Protein AF-A0A2K4G0H2-F1 (afdb_monomer_lite)

Secondary structure (DSSP, 8-state):
-HHHHHHHHHHHHHHHHHHHHHHHTTT-----STTHHHHHHHHHHHHHHHHHHHHHHHHHHHHT-

Sequence (65 aa):
METLIEVVFRVICYRVGYWVLKAMTLGRFTGKSSYWPEVTCTLGALVLLSPIITIIALKLVESAR

pLDDT: mean 80.71, std 8.09, range [59.5, 91.5]

Structure (mmCIF, N/CA/C/O backbone):
data_AF-A0A2K4G0H2-F1
#
_entry.id   AF-A0A2K4G0H2-F1
#
loop_
_atom_site.group_PDB
_atom_site.id
_atom_site.type_symbol
_atom_site.label_atom_id
_atom_site.label_alt_id
_atom_site.label_comp_id
_atom_site.label_asym_id
_atom_site.label_entity_id
_atom_site.label_seq_id
_atom_site.pdbx_PDB_ins_code
_atom_site.Cartn_x
_atom_site.Cartn_y
_atom_site.Cartn_z
_atom_site.occupancy
_atom_site.B_iso_or_equiv
_atom_site.auth_seq_id
_atom_site.auth_comp_id
_atom_site.auth_asym_id
_atom_site.auth_atom_id
_atom_site.pdbx_PDB_model_num
ATOM 1 N N . MET A 1 1 ? -7.909 -21.235 -2.239 1.00 59.50 1 MET A N 1
ATOM 2 C CA . MET A 1 1 ? -8.512 -19.935 -1.855 1.00 59.50 1 MET A CA 1
ATOM 3 C C . MET A 1 1 ? -7.451 -18.950 -1.379 1.00 59.50 1 MET A C 1
ATOM 5 O O . MET A 1 1 ? -7.492 -17.808 -1.809 1.00 59.50 1 MET A O 1
ATOM 9 N N . GLU A 1 2 ? -6.468 -19.384 -0.589 1.00 69.88 2 GLU A N 1
ATOM 10 C CA . GLU A 1 2 ? -5.387 -18.529 -0.060 1.00 69.88 2 GLU A CA 1
ATOM 11 C C . GLU A 1 2 ? -4.525 -17.864 -1.148 1.00 69.88 2 GLU A C 1
ATOM 13 O O . GLU A 1 2 ? -4.315 -16.657 -1.118 1.00 69.88 2 GLU A O 1
ATOM 18 N N . THR A 1 3 ? -4.140 -18.608 -2.188 1.00 73.44 3 THR A N 1
ATOM 19 C CA . THR A 1 3 ? -3.364 -18.081 -3.327 1.00 73.44 3 THR A CA 1
ATOM 20 C C . THR A 1 3 ? -4.114 -17.027 -4.144 1.00 73.44 3 THR A C 1
ATOM 22 O O . THR A 1 3 ? -3.524 -16.067 -4.628 1.00 73.44 3 THR A O 1
ATOM 25 N N . LEU A 1 4 ? -5.433 -17.176 -4.283 1.00 78.62 4 LEU A N 1
ATOM 26 C CA . LEU A 1 4 ? -6.285 -16.216 -4.989 1.00 78.62 4 LEU A CA 1
ATOM 27 C C . LEU A 1 4 ? -6.375 -14.892 -4.226 1.00 78.62 4 LEU A C 1
ATOM 29 O O . LEU A 1 4 ? -6.273 -13.827 -4.829 1.00 78.62 4 LEU A O 1
ATOM 33 N N . ILE A 1 5 ? -6.519 -14.964 -2.902 1.00 78.69 5 ILE A N 1
ATOM 34 C CA . ILE A 1 5 ? -6.562 -13.787 -2.029 1.00 78.69 5 ILE A CA 1
ATOM 35 C C . ILE A 1 5 ? -5.224 -13.047 -2.080 1.00 78.69 5 ILE A C 1
ATOM 37 O O . ILE A 1 5 ? -5.216 -11.830 -2.241 1.00 78.69 5 ILE A O 1
ATOM 41 N N . GLU A 1 6 ? -4.102 -13.764 -2.025 1.00 80.00 6 GLU A N 1
ATOM 42 C CA . GLU A 1 6 ? -2.769 -13.162 -2.088 1.00 80.00 6 GLU A CA 1
ATOM 43 C C . GLU A 1 6 ? -2.519 -12.432 -3.418 1.00 80.00 6 GLU A C 1
ATOM 45 O O . GLU A 1 6 ? -2.034 -11.296 -3.432 1.00 80.00 6 GLU A O 1
ATOM 50 N N . VAL A 1 7 ? -2.912 -13.041 -4.541 1.00 82.12 7 VAL A N 1
ATOM 51 C CA . VAL A 1 7 ? -2.789 -12.424 -5.870 1.00 82.12 7 VAL A CA 1
ATOM 52 C C . VAL A 1 7 ? -3.669 -11.180 -5.974 1.00 82.12 7 VAL A C 1
ATOM 54 O O . VAL A 1 7 ? -3.196 -10.132 -6.416 1.00 82.12 7 VAL A O 1
ATOM 57 N N . VAL A 1 8 ? -4.926 -11.257 -5.531 1.00 84.50 8 VAL A N 1
ATOM 58 C CA . VAL A 1 8 ? -5.845 -10.108 -5.541 1.00 84.50 8 VAL A CA 1
ATOM 59 C C . VAL A 1 8 ? -5.300 -8.976 -4.671 1.00 84.50 8 VAL A C 1
ATOM 61 O O . VAL A 1 8 ? -5.284 -7.822 -5.103 1.00 84.50 8 VAL A O 1
ATOM 64 N N . PHE A 1 9 ? -4.782 -9.293 -3.485 1.00 83.25 9 PHE A N 1
ATOM 65 C CA . PHE A 1 9 ? -4.219 -8.302 -2.575 1.00 83.25 9 PHE A CA 1
ATOM 66 C C . PHE A 1 9 ? -2.967 -7.640 -3.158 1.00 83.25 9 PHE A C 1
ATOM 68 O O . PHE A 1 9 ? -2.862 -6.413 -3.146 1.00 83.25 9 PHE A O 1
ATOM 75 N N . ARG A 1 10 ? -2.056 -8.415 -3.765 1.00 83.62 10 ARG A N 1
ATOM 76 C CA . ARG A 1 10 ? -0.895 -7.874 -4.496 1.00 83.62 10 ARG A CA 1
ATOM 77 C C . ARG A 1 10 ? -1.316 -6.935 -5.618 1.00 83.62 10 ARG A C 1
ATOM 79 O O . ARG A 1 10 ? -0.729 -5.864 -5.758 1.00 83.62 10 ARG A O 1
ATOM 86 N N . VAL A 1 11 ? -2.328 -7.303 -6.402 1.00 85.00 11 VAL A N 1
ATOM 87 C CA . VAL A 1 11 ? -2.826 -6.466 -7.504 1.00 85.00 11 VAL A CA 1
ATOM 88 C C . VAL A 1 11 ? -3.401 -5.154 -6.975 1.00 85.00 11 VAL A C 1
ATOM 90 O O . VAL A 1 11 ? -3.104 -4.092 -7.525 1.00 85.00 11 VAL A O 1
ATOM 93 N N . ILE A 1 12 ? -4.187 -5.204 -5.898 1.00 85.88 12 ILE A N 1
ATOM 94 C CA . ILE A 1 12 ? -4.767 -4.009 -5.275 1.00 85.88 12 ILE A CA 1
ATOM 95 C C . ILE A 1 12 ? -3.660 -3.116 -4.707 1.00 85.88 12 ILE A C 1
ATOM 97 O O . ILE A 1 12 ? -3.604 -1.937 -5.059 1.00 85.88 12 ILE A O 1
ATOM 101 N N . CYS A 1 13 ? -2.742 -3.664 -3.908 1.00 85.56 13 CYS A N 1
ATOM 102 C CA . CYS A 1 13 ? -1.610 -2.922 -3.351 1.00 85.56 13 CYS A CA 1
ATOM 103 C C . CYS A 1 13 ? -0.764 -2.277 -4.450 1.00 85.56 13 CYS A C 1
ATOM 105 O O . CYS A 1 13 ? -0.471 -1.084 -4.388 1.00 85.56 13 CYS A O 1
ATOM 107 N N . TYR A 1 14 ? -0.421 -3.027 -5.496 1.00 84.38 14 TYR A N 1
ATOM 108 C CA . TYR A 1 14 ? 0.352 -2.500 -6.614 1.00 84.38 14 TYR A CA 1
ATOM 109 C C . TYR A 1 14 ? -0.385 -1.361 -7.326 1.00 84.38 14 TYR A C 1
ATOM 111 O O . TYR A 1 14 ? 0.202 -0.316 -7.603 1.00 84.38 14 TYR A O 1
ATOM 119 N N . ARG A 1 15 ? -1.686 -1.524 -7.591 1.00 84.94 15 ARG A N 1
ATOM 120 C CA . ARG A 1 15 ? -2.495 -0.511 -8.278 1.00 84.94 15 ARG A CA 1
ATOM 121 C C . ARG A 1 15 ? -2.621 0.763 -7.448 1.00 84.94 15 ARG A C 1
ATOM 123 O O . ARG A 1 15 ? -2.432 1.847 -7.994 1.00 84.94 15 ARG A O 1
ATOM 130 N N . VAL A 1 16 ? -2.892 0.642 -6.149 1.00 86.12 16 VAL A N 1
ATOM 131 C CA . VAL A 1 16 ? -2.978 1.785 -5.227 1.00 86.12 16 VAL A CA 1
ATOM 132 C C . VAL A 1 16 ? -1.628 2.493 -5.134 1.00 86.12 16 VAL A C 1
ATOM 134 O O . VAL A 1 16 ? -1.553 3.701 -5.351 1.00 86.12 16 VAL A O 1
ATOM 137 N N . GLY A 1 17 ? -0.544 1.755 -4.900 1.00 84.94 17 GLY A N 1
ATOM 138 C CA . GLY A 1 17 ? 0.788 2.344 -4.795 1.00 84.94 17 GLY A CA 1
ATOM 139 C C . GLY A 1 17 ? 1.279 2.984 -6.091 1.00 84.94 17 GLY A C 1
ATOM 140 O O . GLY A 1 17 ? 1.892 4.049 -6.054 1.00 84.94 17 GLY A O 1
ATOM 141 N N . TYR A 1 18 ? 0.954 2.398 -7.246 1.00 84.88 18 TYR A N 1
ATOM 142 C CA . TYR A 1 18 ? 1.242 2.997 -8.549 1.00 84.88 18 TYR A CA 1
ATOM 143 C C . TYR A 1 18 ? 0.497 4.320 -8.740 1.00 84.88 18 TYR A C 1
ATOM 145 O O . TYR A 1 18 ? 1.093 5.296 -9.188 1.00 84.88 18 TYR A O 1
ATOM 153 N N . TRP A 1 19 ? -0.783 4.383 -8.364 1.00 84.75 19 TRP A N 1
ATOM 154 C CA . TRP A 1 19 ? -1.559 5.624 -8.405 1.00 84.75 19 TRP A CA 1
ATOM 155 C C . TRP A 1 19 ? -0.970 6.704 -7.500 1.00 84.75 19 TRP A C 1
ATOM 157 O O . TRP A 1 19 ? -0.835 7.847 -7.932 1.00 84.75 19 TRP A O 1
ATOM 167 N N . VAL A 1 20 ? -0.561 6.341 -6.285 1.00 83.44 20 VAL A N 1
ATOM 168 C CA . VAL A 1 20 ? 0.057 7.273 -5.332 1.00 83.44 20 VAL A CA 1
ATOM 169 C C . VAL A 1 20 ? 1.392 7.795 -5.856 1.00 83.44 20 VAL A C 1
ATOM 171 O O . VAL A 1 20 ? 1.608 9.005 -5.875 1.00 83.44 20 VAL A O 1
ATOM 174 N N . LEU A 1 21 ? 2.259 6.922 -6.372 1.00 83.69 21 LEU A N 1
ATOM 175 C CA . LEU A 1 21 ? 3.527 7.342 -6.973 1.00 83.69 21 LEU A CA 1
ATOM 176 C C . LEU A 1 21 ? 3.318 8.196 -8.222 1.00 83.69 21 LEU A C 1
ATOM 178 O O . LEU A 1 21 ? 4.008 9.198 -8.411 1.00 83.69 21 LEU A O 1
ATOM 182 N N . LYS A 1 22 ? 2.344 7.847 -9.063 1.00 82.94 22 LYS A N 1
ATOM 183 C CA . LYS A 1 22 ? 1.988 8.640 -10.240 1.00 82.94 22 LYS A CA 1
ATOM 184 C C . LYS A 1 22 ? 1.458 10.022 -9.846 1.00 82.94 22 LYS A C 1
ATOM 186 O O . LYS A 1 22 ? 1.821 10.996 -10.498 1.00 82.94 22 LYS A O 1
ATOM 191 N N . ALA A 1 23 ? 0.669 10.120 -8.776 1.00 84.06 23 ALA A N 1
ATOM 192 C CA . ALA A 1 23 ? 0.188 11.390 -8.239 1.00 84.06 23 ALA A CA 1
ATOM 193 C C . ALA A 1 23 ? 1.335 12.239 -7.663 1.00 84.06 23 ALA A C 1
ATOM 195 O O . ALA A 1 23 ? 1.476 13.400 -8.037 1.00 84.06 23 ALA A O 1
ATOM 196 N N . MET A 1 24 ? 2.207 11.652 -6.834 1.00 82.31 24 MET A N 1
ATOM 197 C CA . MET A 1 24 ? 3.353 12.357 -6.237 1.00 82.31 24 MET A CA 1
ATOM 198 C C . MET A 1 24 ? 4.365 12.849 -7.279 1.00 82.31 24 MET A C 1
ATOM 200 O O . 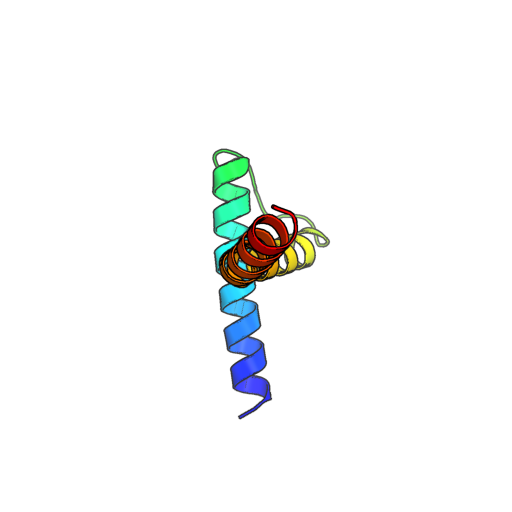MET A 1 24 ? 4.956 13.912 -7.126 1.00 82.31 24 MET A O 1
ATOM 204 N N . THR A 1 25 ? 4.565 12.089 -8.354 1.00 81.94 25 THR A N 1
ATOM 205 C CA . THR A 1 25 ? 5.520 12.427 -9.424 1.00 81.94 25 THR A CA 1
ATOM 206 C C . THR A 1 25 ? 4.897 13.215 -10.577 1.00 81.94 25 THR A C 1
ATOM 208 O O . THR A 1 25 ? 5.557 13.401 -11.604 1.00 81.94 25 THR A O 1
ATOM 211 N N . LEU A 1 26 ? 3.634 13.649 -10.448 1.00 81.31 26 LEU A N 1
ATOM 212 C CA . LEU A 1 26 ? 2.885 14.355 -11.498 1.00 81.31 26 LEU A CA 1
ATOM 213 C C . LEU A 1 26 ? 2.901 13.610 -12.848 1.00 81.31 26 LEU A C 1
ATOM 215 O O . LEU A 1 26 ? 2.999 14.209 -13.916 1.00 81.31 26 LEU A O 1
ATOM 219 N N . GLY A 1 27 ? 2.857 12.278 -12.813 1.00 75.94 27 GLY A N 1
ATOM 220 C CA . GLY A 1 27 ? 2.853 11.439 -14.011 1.00 75.94 27 GLY A CA 1
ATOM 221 C C . GLY A 1 27 ? 4.224 11.161 -14.633 1.00 75.94 27 GLY A C 1
ATOM 222 O O . GLY A 1 27 ? 4.282 10.444 -15.630 1.00 75.94 27 GLY A O 1
ATOM 223 N N . ARG A 1 28 ? 5.331 11.649 -14.053 1.00 76.12 28 ARG A N 1
ATOM 224 C CA . ARG A 1 28 ? 6.698 11.361 -14.546 1.00 76.12 28 ARG A CA 1
ATOM 225 C C . ARG A 1 28 ? 7.183 9.951 -14.204 1.00 76.12 28 ARG A C 1
ATOM 227 O O . ARG A 1 28 ? 8.240 9.528 -14.672 1.00 76.12 28 ARG A O 1
ATOM 234 N N . PHE A 1 29 ? 6.428 9.218 -13.392 1.00 74.44 29 PHE A N 1
ATOM 235 C CA . PHE A 1 29 ? 6.763 7.859 -13.014 1.00 74.44 29 PHE A CA 1
ATOM 236 C C . PHE A 1 29 ? 6.540 6.861 -14.160 1.00 74.44 29 PHE A C 1
ATOM 238 O O . PHE A 1 29 ? 5.408 6.565 -14.537 1.00 74.44 29 PHE A O 1
ATOM 245 N N . THR A 1 30 ? 7.632 6.318 -14.705 1.00 67.44 30 THR A N 1
ATOM 246 C CA . THR A 1 30 ? 7.601 5.411 -15.868 1.00 67.44 30 THR A CA 1
ATOM 247 C C . THR A 1 30 ? 7.629 3.923 -15.507 1.00 67.44 30 THR A C 1
ATOM 249 O O . THR A 1 30 ? 7.454 3.096 -16.395 1.00 67.44 30 THR A O 1
ATOM 252 N N . GLY A 1 31 ? 7.828 3.558 -14.232 1.00 65.88 31 GLY A N 1
ATOM 253 C CA . GLY A 1 31 ? 7.761 2.163 -13.763 1.00 65.88 31 GLY A CA 1
ATOM 254 C C . GLY A 1 31 ? 8.802 1.203 -14.360 1.00 65.88 31 GLY A C 1
ATOM 255 O O . GLY A 1 31 ? 8.634 -0.005 -14.254 1.00 65.88 31 GLY A O 1
ATOM 256 N N . LYS A 1 32 ? 9.866 1.709 -15.001 1.00 62.38 32 LYS A N 1
ATOM 257 C CA . LYS A 1 32 ? 10.784 0.909 -15.837 1.00 62.38 32 LYS A CA 1
ATOM 258 C C . LYS A 1 32 ? 11.895 0.150 -15.098 1.00 62.38 32 LYS A C 1
AT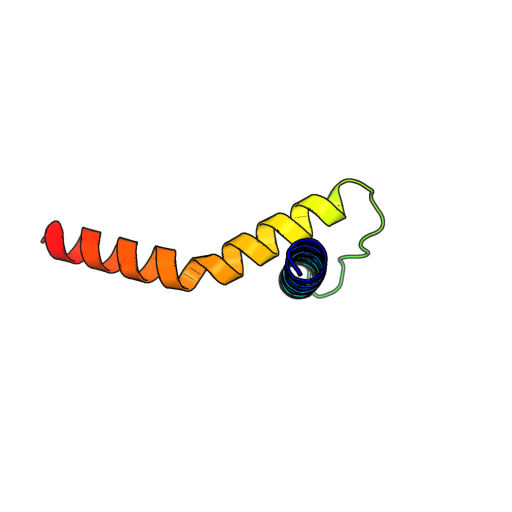OM 260 O O . LYS A 1 32 ? 12.662 -0.541 -15.757 1.00 62.38 32 LYS A O 1
ATOM 265 N N . SER A 1 33 ? 12.034 0.280 -13.778 1.00 66.38 33 SER A N 1
ATOM 266 C CA . SER A 1 33 ? 13.132 -0.371 -13.040 1.00 66.38 33 SER A CA 1
ATOM 267 C C . SER A 1 33 ? 12.621 -1.467 -12.099 1.00 66.38 33 SER A C 1
ATOM 269 O O . SER A 1 33 ? 11.597 -1.295 -11.440 1.00 66.38 33 SER A O 1
ATOM 271 N N . SER A 1 34 ? 13.350 -2.590 -12.042 1.00 64.38 34 SER A N 1
ATOM 272 C CA . SER A 1 34 ? 12.981 -3.813 -11.309 1.00 64.38 34 SER A CA 1
ATOM 273 C C . SER A 1 34 ? 12.776 -3.631 -9.803 1.00 64.38 34 SER A C 1
ATOM 275 O O . SER A 1 34 ? 12.152 -4.484 -9.187 1.00 64.38 34 SER A O 1
ATOM 277 N N . TYR A 1 35 ? 13.248 -2.530 -9.212 1.00 65.62 35 TYR A N 1
ATOM 278 C CA . TYR A 1 35 ? 13.059 -2.231 -7.786 1.00 65.62 35 TYR A CA 1
ATOM 279 C C . TYR A 1 35 ? 11.712 -1.556 -7.480 1.00 65.62 35 TYR A C 1
ATOM 281 O O . TYR A 1 35 ? 11.140 -1.684 -6.400 1.00 65.62 35 TYR A O 1
ATOM 289 N N . TRP A 1 36 ? 11.159 -0.841 -8.457 1.00 72.12 36 TRP A N 1
ATOM 290 C CA . TRP A 1 36 ? 9.907 -0.121 -8.293 1.00 72.12 36 TRP A CA 1
ATOM 291 C C . TRP A 1 36 ? 8.679 -0.968 -7.979 1.00 72.12 36 TRP A C 1
ATOM 293 O O . TRP A 1 36 ? 7.868 -0.460 -7.210 1.00 72.12 36 TRP A O 1
ATOM 303 N N . PRO A 1 37 ? 8.492 -2.196 -8.506 1.00 72.00 37 PRO A N 1
ATOM 304 C CA . PRO A 1 37 ? 7.308 -2.977 -8.181 1.00 72.00 37 PRO A CA 1
ATOM 305 C C . PRO A 1 37 ? 7.157 -3.259 -6.684 1.00 72.00 37 PRO A C 1
ATOM 307 O O . PRO A 1 37 ? 6.050 -3.128 -6.153 1.00 72.00 37 PRO A O 1
ATOM 310 N N . GLU A 1 38 ? 8.255 -3.555 -5.991 1.00 76.88 38 GLU A N 1
ATOM 311 C CA . GLU A 1 38 ? 8.251 -3.761 -4.540 1.00 76.88 38 GLU A CA 1
ATOM 312 C C . GLU A 1 38 ? 7.929 -2.468 -3.787 1.00 76.88 38 GLU A C 1
ATOM 314 O O . GLU A 1 38 ? 7.090 -2.481 -2.884 1.00 76.88 38 GLU A O 1
ATOM 319 N N . VAL A 1 39 ? 8.505 -1.341 -4.218 1.00 80.19 39 VAL A N 1
ATOM 320 C CA . VAL A 1 39 ? 8.250 -0.008 -3.641 1.00 80.19 39 VAL A CA 1
ATOM 321 C C . VAL A 1 39 ? 6.797 0.429 -3.843 1.00 80.19 39 VAL A C 1
ATOM 323 O O . VAL A 1 39 ? 6.156 0.902 -2.906 1.00 80.19 39 VAL A O 1
ATOM 326 N N . THR A 1 40 ? 6.224 0.230 -5.034 1.00 83.44 40 THR A N 1
ATOM 327 C CA . THR A 1 40 ? 4.788 0.465 -5.264 1.00 83.44 40 THR A CA 1
ATOM 328 C C . THR A 1 40 ? 3.940 -0.417 -4.361 1.00 83.44 40 THR A C 1
ATOM 330 O O . THR A 1 40 ? 2.972 0.063 -3.783 1.00 83.44 40 THR A O 1
ATOM 333 N N . CYS A 1 41 ? 4.285 -1.694 -4.199 1.00 81.62 41 CYS A N 1
ATOM 334 C CA . CYS A 1 41 ? 3.468 -2.602 -3.403 1.00 81.62 41 CYS A CA 1
ATOM 335 C C . CYS A 1 41 ? 3.515 -2.250 -1.906 1.00 81.62 41 CYS A C 1
ATOM 337 O O . CYS A 1 41 ? 2.475 -2.262 -1.247 1.00 81.62 41 CYS A O 1
ATOM 339 N N . THR A 1 42 ? 4.687 -1.877 -1.384 1.00 83.62 42 THR A N 1
ATOM 340 C CA . THR A 1 42 ? 4.851 -1.411 0.006 1.00 83.62 42 THR A CA 1
ATOM 341 C C . THR A 1 42 ? 4.152 -0.077 0.251 1.00 83.62 42 THR A C 1
ATOM 343 O O . THR A 1 42 ? 3.449 0.052 1.251 1.00 83.62 42 THR A O 1
ATOM 346 N N . LEU A 1 43 ? 4.249 0.886 -0.671 1.00 85.00 43 LEU A N 1
ATOM 347 C CA . LEU A 1 43 ? 3.497 2.146 -0.585 1.00 85.00 43 LEU A CA 1
ATOM 348 C C . LEU A 1 43 ? 1.984 1.923 -0.621 1.00 85.00 43 LEU A C 1
ATOM 350 O O . LEU A 1 43 ? 1.254 2.527 0.161 1.00 85.00 43 LEU A O 1
ATOM 354 N N . GLY A 1 44 ? 1.504 1.039 -1.495 1.00 84.19 44 GLY A N 1
ATOM 355 C CA . GLY A 1 44 ? 0.089 0.685 -1.556 1.00 84.19 44 GLY A CA 1
ATOM 356 C C . GLY A 1 44 ? -0.413 0.052 -0.261 1.00 84.19 44 GLY A C 1
ATOM 357 O O . GLY A 1 44 ? -1.460 0.449 0.246 1.00 84.19 44 GLY A O 1
ATOM 358 N N . ALA A 1 45 ? 0.359 -0.872 0.314 1.00 84.44 45 ALA A N 1
ATOM 359 C CA . ALA A 1 45 ? 0.044 -1.466 1.610 1.00 84.44 45 ALA A CA 1
ATOM 360 C C . ALA A 1 45 ? 0.038 -0.419 2.737 1.00 84.44 45 ALA A C 1
ATOM 362 O O . ALA A 1 45 ? -0.868 -0.417 3.567 1.00 84.44 45 ALA A O 1
ATOM 363 N N . LEU A 1 46 ? 0.997 0.512 2.737 1.00 86.06 46 LEU A N 1
ATOM 364 C CA . 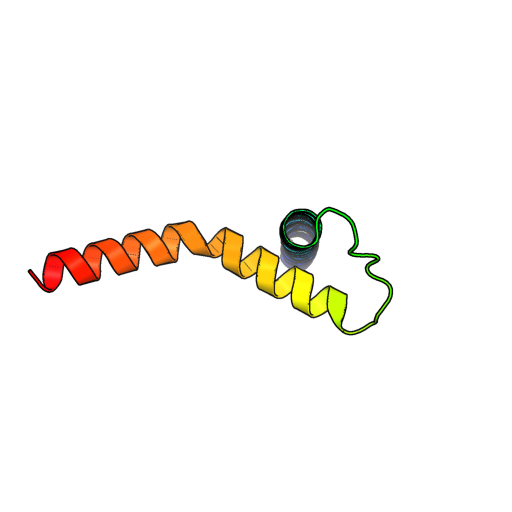LEU A 1 46 ? 1.072 1.586 3.728 1.00 86.06 46 LEU A CA 1
ATOM 365 C C . LEU A 1 46 ? -0.159 2.501 3.673 1.00 86.06 46 LEU A C 1
ATOM 367 O O . LEU A 1 46 ? -0.705 2.873 4.707 1.00 86.06 46 LEU A O 1
ATOM 371 N N . VAL A 1 47 ? -0.634 2.819 2.469 1.00 87.44 47 VAL A N 1
ATOM 372 C CA . VAL A 1 47 ? -1.839 3.635 2.259 1.00 87.44 47 VAL A CA 1
ATOM 373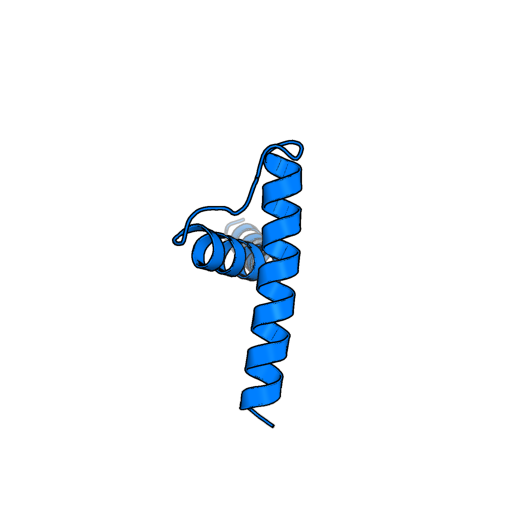 C C . VAL A 1 47 ? -3.090 2.903 2.741 1.00 87.44 47 VAL A C 1
ATOM 375 O O . VAL A 1 47 ? -3.933 3.509 3.398 1.00 87.44 47 VAL A O 1
ATOM 378 N N . LEU A 1 48 ? -3.195 1.597 2.482 1.00 85.31 48 LEU A N 1
ATOM 379 C CA . LEU A 1 48 ? -4.299 0.773 2.988 1.00 85.31 48 LEU A CA 1
ATOM 380 C C . LEU A 1 48 ? -4.290 0.658 4.521 1.00 85.31 48 LEU A C 1
ATOM 382 O O . LEU A 1 48 ? -5.353 0.600 5.134 1.00 85.31 48 LEU A O 1
ATOM 386 N N . LEU A 1 49 ? -3.108 0.662 5.144 1.00 87.19 49 LEU A N 1
ATOM 387 C CA . LEU A 1 49 ? -2.945 0.636 6.602 1.00 87.19 49 LEU A CA 1
ATOM 388 C C . LEU A 1 49 ? -3.074 2.018 7.258 1.00 87.19 49 LEU A C 1
ATOM 390 O O . LEU A 1 49 ? -3.341 2.095 8.458 1.00 87.19 49 LEU A O 1
ATOM 394 N N . SER A 1 50 ? -2.935 3.104 6.493 1.00 88.56 50 SER A N 1
ATOM 395 C CA . SER A 1 50 ? -3.018 4.484 6.981 1.00 88.56 50 SER A CA 1
ATOM 396 C C . SER A 1 50 ? -4.214 4.762 7.901 1.00 88.56 50 SER A C 1
ATOM 398 O O . SER A 1 50 ? -3.970 5.311 8.972 1.00 88.56 50 SER A O 1
ATOM 400 N N . PRO A 1 51 ? -5.475 4.402 7.579 1.00 85.44 51 PRO A N 1
ATOM 401 C CA . PRO A 1 51 ? -6.602 4.697 8.467 1.00 85.44 51 PRO A CA 1
ATOM 402 C C . PRO A 1 51 ? -6.488 3.996 9.826 1.00 85.44 51 PRO A C 1
ATOM 404 O O . PRO A 1 51 ? -6.838 4.578 10.849 1.00 85.44 51 PRO A O 1
ATOM 407 N N . ILE A 1 52 ? -5.948 2.774 9.861 1.00 88.75 52 ILE A N 1
ATOM 408 C CA . ILE A 1 52 ? -5.741 2.020 11.104 1.00 88.75 52 ILE A CA 1
ATOM 409 C C . ILE A 1 52 ? -4.662 2.702 11.948 1.00 88.75 52 ILE A C 1
ATOM 411 O O . ILE A 1 52 ? -4.864 2.941 13.138 1.00 88.75 52 ILE A O 1
ATOM 415 N N . ILE A 1 53 ? -3.542 3.073 11.318 1.00 88.00 53 ILE A N 1
ATOM 416 C CA . ILE A 1 53 ? -2.446 3.797 11.974 1.00 88.00 53 ILE A CA 1
ATOM 417 C C . ILE A 1 53 ? -2.958 5.126 12.546 1.00 88.00 53 ILE A C 1
ATOM 419 O O . ILE A 1 53 ? -2.650 5.454 13.689 1.00 88.00 53 ILE A O 1
ATOM 423 N N . THR A 1 54 ? -3.784 5.864 11.799 1.00 89.12 54 THR A N 1
ATOM 424 C CA . THR A 1 54 ? -4.379 7.127 12.255 1.00 89.12 54 THR A CA 1
ATOM 425 C C . THR A 1 54 ? -5.282 6.935 13.473 1.00 89.12 54 THR A C 1
ATOM 427 O O . THR A 1 54 ? -5.184 7.716 14.416 1.00 89.12 54 THR A O 1
ATOM 430 N N . ILE A 1 55 ? -6.120 5.895 13.501 1.00 90.50 55 ILE A N 1
ATOM 431 C CA . ILE A 1 55 ? -6.987 5.599 14.655 1.00 90.50 55 ILE A CA 1
ATOM 432 C C . ILE A 1 55 ? -6.154 5.269 15.900 1.00 90.50 55 ILE A C 1
ATOM 434 O O . ILE A 1 55 ? -6.427 5.794 16.979 1.00 90.50 55 ILE A O 1
ATOM 438 N N . ILE A 1 56 ? -5.120 4.434 15.758 1.00 90.44 56 ILE A N 1
ATOM 439 C CA . ILE A 1 56 ? -4.215 4.089 16.865 1.00 90.44 56 ILE A CA 1
AT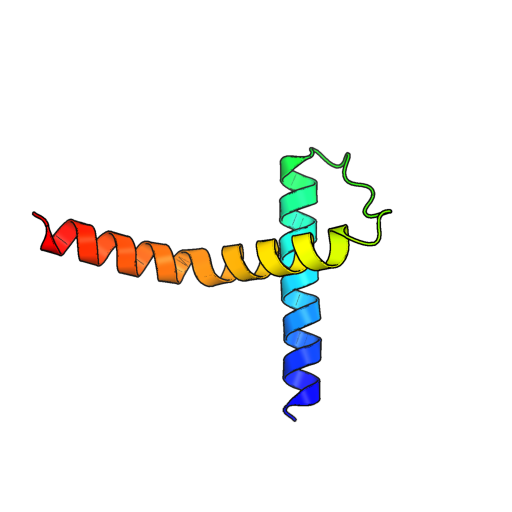OM 440 C C . ILE A 1 56 ? -3.484 5.342 17.362 1.00 90.44 56 ILE A C 1
ATOM 442 O O . ILE A 1 56 ? -3.427 5.585 18.566 1.00 90.44 56 ILE A O 1
ATOM 446 N N . ALA A 1 57 ? -2.973 6.168 16.448 1.00 89.88 57 ALA A N 1
ATOM 447 C CA . ALA A 1 57 ? -2.284 7.408 16.790 1.00 89.88 57 ALA A CA 1
ATOM 448 C C . ALA A 1 57 ? -3.203 8.397 17.528 1.00 89.88 57 ALA A C 1
ATOM 450 O O . ALA A 1 57 ? -2.789 8.983 18.527 1.00 89.88 57 ALA A O 1
ATOM 451 N N . LEU A 1 58 ? -4.459 8.535 17.088 1.00 91.44 58 LEU A N 1
ATOM 452 C CA . LEU A 1 58 ? -5.481 9.337 17.771 1.00 91.44 58 LEU A CA 1
ATOM 453 C C . LEU A 1 58 ? -5.719 8.840 19.199 1.00 91.44 58 LEU A C 1
ATOM 455 O O . LEU A 1 58 ? -5.716 9.641 20.127 1.00 91.44 58 LEU A O 1
ATOM 459 N N . LYS A 1 59 ? -5.850 7.523 19.392 1.00 89.06 59 LYS A N 1
ATOM 460 C CA . LYS A 1 59 ? -6.048 6.930 20.723 1.00 89.06 59 LYS A CA 1
ATOM 461 C C . LYS A 1 59 ? -4.852 7.132 21.650 1.00 89.06 59 LYS A C 1
ATOM 463 O O . LYS A 1 59 ? -5.041 7.402 22.833 1.00 89.06 59 LYS A O 1
ATOM 468 N N . LEU A 1 60 ? -3.632 7.037 21.125 1.00 89.06 60 LEU A N 1
ATOM 469 C CA . LEU A 1 60 ? -2.415 7.303 21.896 1.00 89.06 60 LEU A CA 1
ATOM 470 C C . LEU A 1 60 ? -2.313 8.774 22.313 1.00 89.06 60 LEU A C 1
ATOM 472 O O . LEU A 1 60 ? -1.943 9.054 23.449 1.00 89.06 60 LEU A O 1
ATOM 476 N N . VAL A 1 61 ? -2.682 9.703 21.427 1.00 91.50 61 VAL A N 1
ATOM 477 C CA . VAL A 1 61 ? -2.748 11.136 21.751 1.00 91.50 61 VAL A CA 1
ATOM 478 C C . VAL A 1 61 ? -3.820 11.426 22.801 1.00 91.50 61 VAL A C 1
ATOM 480 O O . VAL A 1 61 ? -3.552 12.185 23.727 1.00 91.50 61 VAL A O 1
ATOM 483 N N . GLU A 1 62 ? -5.006 10.817 22.695 1.00 82.44 62 GLU A N 1
ATOM 484 C CA . GLU A 1 62 ? -6.060 10.942 23.713 1.00 82.44 62 GLU A CA 1
ATOM 485 C C . GLU A 1 62 ? -5.605 10.408 25.077 1.00 82.44 62 GLU A C 1
ATOM 487 O O . GLU A 1 62 ? -5.892 11.031 26.088 1.00 82.44 62 GLU A O 1
ATOM 492 N N . SER A 1 63 ? -4.875 9.289 25.117 1.00 74.06 63 SER A N 1
ATOM 493 C CA . SER A 1 63 ? -4.368 8.702 26.366 1.00 74.06 63 SER A CA 1
ATOM 494 C C . SER A 1 63 ? -3.190 9.467 26.982 1.00 74.06 63 SER A C 1
ATOM 496 O O . SER A 1 63 ? -2.865 9.229 28.145 1.00 74.06 63 SER A O 1
ATOM 498 N N . ALA A 1 64 ? -2.510 10.314 26.206 1.00 69.69 64 ALA A N 1
ATOM 499 C C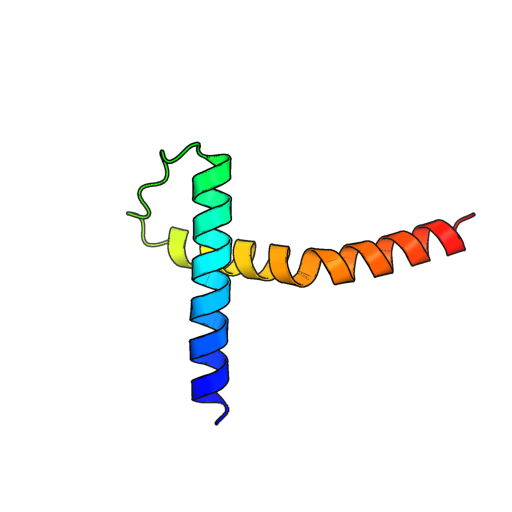A . ALA A 1 64 ? -1.387 11.132 26.660 1.00 69.69 64 ALA A CA 1
ATOM 500 C C . ALA A 1 64 ? -1.815 12.524 27.166 1.00 69.69 64 ALA A C 1
ATOM 502 O O . ALA A 1 64 ? -0.966 13.269 27.658 1.00 69.69 64 ALA A O 1
ATOM 503 N N . ARG A 1 65 ? -3.097 12.881 27.017 1.00 60.41 65 ARG A N 1
ATOM 504 C CA . ARG A 1 65 ? -3.707 14.116 27.522 1.00 60.41 65 ARG A CA 1
ATOM 505 C C . ARG A 1 65 ? -4.445 13.848 28.830 1.00 60.41 65 ARG A C 1
ATOM 507 O O . ARG A 1 65 ? -4.373 14.742 29.699 1.00 60.41 65 ARG A O 1
#

Foldseek 3Di:
DVVVVVVVLLVQQLVQLVVVVCVVVVNPDPVPDPVVSVVSSVSSVCVVCVVVVVVVVVVVVVVVD

Radius of gyration: 15.22 Å; chains: 1; bounding box: 22×34×43 Å